Protein AF-A0A7W0X224-F1 (afdb_monomer_lite)

Radius of gyration: 16.21 Å; chains: 1; bounding box: 32×19×41 Å

Sequence (55 aa):
MPKLLTHEQIDQFWRDGCVFPIRVMPEAAALALRSQLEAHEARSGGPLQGDLRHK

Foldseek 3Di:
DPDQDDPVQVVCCVVVVDGDDGCPDDPVVVVVVVVVQVVCQVVVVHHDDDPRDDD

pLDDT: mean 88.38, std 10.7, range [50.69, 98.0]

Secondary structure (DSSP, 8-state):
----S-HHHHHHHHHHS-------S-HHHHHHHHHHHHHHHHHTTSS--GGG---

Structure (mmCIF, N/CA/C/O backbone):
data_AF-A0A7W0X224-F1
#
_entry.id   AF-A0A7W0X224-F1
#
loop_
_atom_site.group_PDB
_atom_site.id
_atom_site.type_symbol
_atom_site.label_atom_id
_atom_site.label_alt_id
_atom_site.label_comp_id
_atom_site.label_asym_id
_atom_site.label_entity_id
_atom_site.label_seq_id
_atom_site.pdbx_PDB_ins_code
_atom_site.Cartn_x
_atom_site.Cartn_y
_atom_site.Cartn_z
_atom_site.occupancy
_atom_site.B_iso_or_equiv
_atom_site.auth_seq_id
_atom_site.auth_comp_id
_atom_site.auth_asym_id
_atom_site.auth_atom_id
_atom_site.pdbx_PDB_model_num
ATOM 1 N N . MET A 1 1 ? 0.299 -14.892 14.872 1.00 50.69 1 MET A N 1
ATOM 2 C CA . MET A 1 1 ? 0.649 -13.542 14.382 1.00 50.69 1 MET A CA 1
ATOM 3 C C . MET A 1 1 ? 0.070 -12.533 15.355 1.00 50.69 1 MET A C 1
ATOM 5 O O . MET A 1 1 ? -1.127 -12.634 15.610 1.00 50.69 1 MET A O 1
ATOM 9 N N . PRO A 1 2 ? 0.868 -11.650 15.975 1.00 54.34 2 PRO A N 1
ATOM 10 C CA . PRO A 1 2 ? 0.298 -10.607 16.818 1.00 54.34 2 PRO A CA 1
ATOM 11 C C . PRO A 1 2 ? -0.644 -9.752 15.964 1.00 54.34 2 PRO A C 1
ATOM 13 O O . PRO A 1 2 ? -0.308 -9.386 14.837 1.00 54.34 2 PRO A O 1
ATOM 16 N N . LYS A 1 3 ? -1.851 -9.497 16.472 1.00 64.75 3 LYS A N 1
ATOM 17 C CA . LYS A 1 3 ? -2.785 -8.561 15.842 1.00 64.75 3 LYS A CA 1
ATOM 18 C C . LYS A 1 3 ? -2.130 -7.179 15.912 1.00 64.75 3 LYS A C 1
ATOM 20 O O . LYS A 1 3 ? -1.843 -6.704 17.003 1.00 64.75 3 LYS A O 1
ATOM 25 N N . LEU A 1 4 ? -1.828 -6.600 14.749 1.00 81.00 4 LEU A N 1
ATOM 26 C CA . LEU A 1 4 ? -1.113 -5.322 14.617 1.00 81.00 4 LEU A CA 1
ATOM 27 C C . LEU A 1 4 ? -1.953 -4.115 15.051 1.00 81.00 4 LEU A C 1
ATOM 29 O O . LEU A 1 4 ? -1.387 -3.069 15.348 1.00 81.00 4 LEU A O 1
ATOM 33 N N . LEU A 1 5 ? -3.282 -4.258 15.063 1.00 89.75 5 LEU A N 1
ATOM 34 C CA . LEU A 1 5 ? -4.201 -3.163 15.353 1.00 89.75 5 LEU A CA 1
ATOM 35 C C . LEU A 1 5 ? -4.553 -3.102 16.837 1.00 89.75 5 LEU A C 1
ATOM 37 O O . LEU A 1 5 ? -4.892 -4.121 17.448 1.00 89.75 5 LEU A O 1
ATOM 41 N N . THR A 1 6 ? -4.526 -1.894 17.393 1.00 91.75 6 THR A N 1
ATOM 42 C CA . THR A 1 6 ? -5.124 -1.601 18.698 1.00 91.75 6 THR A CA 1
ATOM 43 C C . THR A 1 6 ? -6.651 -1.675 18.608 1.00 91.75 6 THR A C 1
ATOM 45 O O . THR A 1 6 ? -7.226 -1.627 17.521 1.00 91.75 6 THR A O 1
ATOM 48 N N . HIS A 1 7 ? -7.331 -1.776 19.753 1.00 93.56 7 HIS A N 1
ATOM 49 C CA . HIS A 1 7 ? -8.799 -1.719 19.781 1.00 93.56 7 HIS A CA 1
ATOM 50 C C . HIS A 1 7 ? -9.327 -0.412 19.177 1.00 93.56 7 HIS A C 1
ATOM 52 O O . HIS A 1 7 ? -10.232 -0.441 18.358 1.00 93.56 7 HIS A O 1
ATOM 58 N N . GLU A 1 8 ? -8.684 0.712 19.496 1.00 93.69 8 GLU A N 1
ATOM 59 C CA . GLU A 1 8 ? -9.030 2.023 18.942 1.00 93.69 8 GLU A CA 1
ATOM 60 C C . GLU A 1 8 ? -8.933 2.057 17.410 1.00 93.69 8 GLU A C 1
ATOM 62 O O . GLU A 1 8 ? -9.818 2.583 16.741 1.00 93.69 8 GLU A O 1
ATOM 67 N N . GLN A 1 9 ? -7.892 1.443 16.839 1.00 94.62 9 GLN A N 1
ATOM 68 C CA . GLN A 1 9 ? -7.749 1.325 15.388 1.00 94.62 9 GLN A CA 1
ATOM 69 C C . GLN A 1 9 ? -8.838 0.432 14.786 1.00 94.62 9 GLN A C 1
ATOM 71 O O . GLN A 1 9 ? -9.362 0.735 13.720 1.00 94.62 9 GLN A O 1
ATOM 76 N N . ILE A 1 10 ? -9.222 -0.651 15.463 1.00 94.69 10 ILE A N 1
ATOM 77 C CA . ILE A 1 10 ? -10.336 -1.501 15.018 1.00 94.69 10 ILE A CA 1
ATOM 78 C C . ILE A 1 10 ? -11.650 -0.710 15.035 1.00 94.69 10 ILE A C 1
ATOM 80 O O . ILE A 1 10 ? -12.399 -0.751 14.061 1.00 94.69 10 ILE A O 1
ATOM 84 N N . ASP A 1 11 ? -11.912 0.055 16.091 1.00 96.25 11 ASP A N 1
ATOM 85 C CA . ASP A 1 11 ? -13.117 0.879 16.198 1.00 96.25 11 ASP A CA 1
ATOM 86 C C . ASP A 1 11 ? -13.137 1.995 15.144 1.00 96.25 11 ASP A C 1
ATOM 88 O O . ASP A 1 11 ? -14.183 2.277 14.560 1.00 96.25 11 ASP A O 1
ATOM 92 N N . GLN A 1 12 ? -11.985 2.606 14.848 1.00 96.31 12 GLN A N 1
ATOM 93 C CA . GLN A 1 12 ? -11.849 3.561 13.748 1.00 96.31 12 GLN A CA 1
ATOM 94 C C . GLN A 1 12 ? -12.185 2.908 12.404 1.00 96.31 12 GLN A C 1
ATOM 96 O O . GLN A 1 12 ? -12.960 3.472 11.639 1.00 96.31 12 GLN A O 1
ATOM 101 N N . PHE A 1 13 ? -11.672 1.704 12.134 1.00 95.75 13 PHE A N 1
ATOM 102 C CA . PHE A 1 13 ? -11.991 0.976 10.906 1.00 95.75 13 PHE A CA 1
ATOM 103 C C . PHE A 1 13 ? -13.497 0.754 10.753 1.00 95.75 13 PHE A C 1
ATOM 105 O O . PHE A 1 13 ? -14.048 0.989 9.681 1.00 95.75 13 PHE A O 1
ATOM 112 N N . TRP A 1 14 ? -14.170 0.327 11.824 1.00 97.50 14 TRP A N 1
ATOM 113 C CA . TRP A 1 14 ? -15.611 0.089 11.791 1.00 97.50 14 TRP A CA 1
ATOM 114 C C . TRP A 1 14 ? -16.426 1.362 11.561 1.00 97.50 14 TRP A C 1
ATOM 116 O O . TRP A 1 14 ? -17.453 1.299 10.890 1.00 97.50 14 TRP A O 1
ATOM 126 N N . ARG A 1 15 ? -15.986 2.504 12.102 1.00 98.00 15 ARG A N 1
ATOM 127 C CA . ARG A 1 15 ? -16.678 3.792 11.935 1.00 98.00 15 ARG A CA 1
ATOM 128 C C . ARG A 1 15 ? -16.407 4.442 10.579 1.00 98.00 15 ARG A C 1
ATOM 130 O O . ARG A 1 15 ? -17.339 4.927 9.947 1.00 98.00 15 ARG A O 1
ATOM 137 N N . ASP A 1 16 ? -15.152 4.436 10.145 1.00 97.94 16 ASP A N 1
ATOM 138 C CA . ASP A 1 16 ? -14.665 5.281 9.050 1.00 97.94 16 ASP A CA 1
ATOM 139 C C . ASP A 1 16 ? -14.364 4.468 7.772 1.00 97.94 16 ASP A C 1
ATOM 141 O O . ASP A 1 16 ? -14.020 5.025 6.729 1.00 97.94 16 ASP A O 1
ATOM 145 N N . GLY A 1 17 ? -14.460 3.135 7.837 1.00 97.25 17 GLY A N 1
ATOM 146 C CA . GLY A 1 17 ? -14.186 2.208 6.734 1.00 97.25 17 GLY A CA 1
ATOM 147 C C . GLY A 1 17 ? -12.700 2.045 6.392 1.00 97.25 17 GLY A C 1
ATOM 148 O O . GLY A 1 17 ? -12.353 1.282 5.490 1.00 97.25 17 GLY A O 1
ATOM 149 N N . CYS A 1 18 ? -11.806 2.755 7.084 1.00 95.44 18 CYS A N 1
ATOM 150 C CA . CYS A 1 18 ? -10.367 2.720 6.853 1.00 95.44 18 CYS A CA 1
ATOM 151 C C . CYS A 1 18 ? -9.578 3.160 8.096 1.00 95.44 18 CYS A C 1
ATOM 153 O O . CYS A 1 18 ? -10.099 3.841 8.975 1.00 95.44 18 CYS A O 1
ATOM 155 N N . VAL A 1 19 ? -8.304 2.761 8.165 1.00 94.56 19 VAL A N 1
ATOM 156 C CA . VAL A 1 19 ? -7.364 3.195 9.211 1.00 94.56 19 VAL A CA 1
ATOM 157 C C . VAL A 1 19 ? -6.023 3.467 8.565 1.00 94.56 19 VAL A C 1
ATOM 159 O O . VAL A 1 19 ? -5.409 2.575 7.977 1.00 94.56 19 VAL A O 1
ATOM 162 N N . PHE A 1 20 ? -5.566 4.705 8.673 1.00 92.94 20 PHE A N 1
ATOM 163 C CA . PHE A 1 20 ? -4.283 5.134 8.146 1.00 92.94 20 PHE A CA 1
ATOM 164 C C . PHE A 1 20 ? -3.776 6.358 8.925 1.00 92.94 20 PHE A C 1
ATOM 166 O O . PHE A 1 20 ? -4.586 7.154 9.400 1.00 92.94 20 PHE A O 1
ATOM 173 N N . PRO A 1 21 ? -2.448 6.535 9.045 1.00 92.06 21 PRO A N 1
ATOM 174 C CA . PRO A 1 21 ? -1.389 5.636 8.577 1.00 92.06 21 PRO A CA 1
ATOM 175 C C . PRO A 1 21 ? -1.116 4.473 9.549 1.00 92.06 21 PRO A C 1
ATOM 177 O O . PRO A 1 21 ? -1.222 4.622 10.763 1.00 92.06 21 PRO A O 1
ATOM 180 N N . ILE A 1 22 ? -0.689 3.319 9.022 1.00 90.88 22 ILE A N 1
ATOM 181 C CA . ILE A 1 22 ? -0.220 2.178 9.827 1.00 90.88 22 ILE A CA 1
ATOM 182 C C . ILE A 1 22 ? 1.148 1.722 9.332 1.00 90.88 22 ILE A C 1
ATOM 184 O O . ILE A 1 22 ? 1.358 1.498 8.139 1.00 90.88 22 ILE A O 1
ATOM 188 N N . ARG A 1 23 ? 2.088 1.532 10.263 1.00 90.19 23 ARG A N 1
ATOM 189 C CA . ARG A 1 23 ? 3.390 0.928 9.966 1.00 90.19 23 ARG A CA 1
ATOM 190 C C . ARG A 1 23 ? 3.243 -0.590 9.841 1.00 90.19 23 ARG A C 1
ATOM 192 O O . ARG A 1 23 ? 3.403 -1.315 10.814 1.00 90.19 23 ARG A O 1
ATOM 199 N N . VAL A 1 24 ? 2.950 -1.067 8.635 1.00 89.50 24 VAL A N 1
ATOM 200 C CA . VAL A 1 24 ? 2.764 -2.507 8.357 1.00 89.50 24 VAL A CA 1
ATOM 201 C C . VAL A 1 24 ? 4.076 -3.291 8.245 1.00 89.50 24 VAL A C 1
ATOM 203 O O . VAL A 1 24 ? 4.087 -4.503 8.430 1.00 89.50 24 VAL A O 1
ATOM 206 N N . MET A 1 25 ? 5.188 -2.610 7.950 1.00 91.62 25 MET A N 1
ATOM 207 C CA . MET A 1 25 ? 6.526 -3.203 7.888 1.00 91.62 25 MET A CA 1
ATOM 208 C C . MET A 1 25 ? 7.615 -2.164 8.201 1.00 91.62 25 MET A C 1
ATOM 210 O O . MET A 1 25 ? 7.372 -0.964 8.030 1.00 91.62 25 MET A O 1
ATOM 214 N N . PRO A 1 26 ? 8.818 -2.590 8.627 1.00 93.69 26 PRO A N 1
ATOM 215 C CA . PRO A 1 26 ? 9.968 -1.702 8.767 1.00 93.69 26 PRO A CA 1
ATOM 216 C C . PRO A 1 26 ? 10.349 -1.037 7.441 1.00 93.69 26 PRO A C 1
ATOM 218 O O . PRO A 1 26 ? 10.178 -1.614 6.367 1.00 93.69 26 PRO A O 1
ATOM 221 N N . GLU A 1 27 ? 10.941 0.151 7.519 1.00 94.69 27 GLU A N 1
ATOM 222 C CA . GLU A 1 27 ? 11.388 0.905 6.342 1.00 94.69 27 GLU A CA 1
ATOM 223 C C . GLU A 1 27 ? 12.371 0.115 5.466 1.00 94.69 27 GLU A C 1
ATOM 225 O O . GLU A 1 27 ? 12.213 0.071 4.249 1.00 94.69 27 GLU A O 1
ATOM 230 N N . ALA A 1 28 ? 13.323 -0.594 6.080 1.00 96.69 28 ALA A N 1
ATOM 231 C CA . ALA A 1 28 ? 14.289 -1.418 5.355 1.00 96.69 28 ALA A CA 1
ATOM 232 C C . ALA A 1 28 ? 13.622 -2.520 4.508 1.00 96.69 28 ALA A C 1
ATOM 234 O O . ALA A 1 28 ? 14.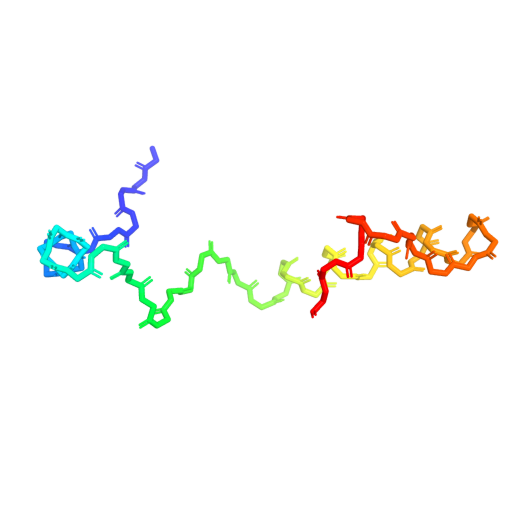067 -2.798 3.396 1.00 96.69 28 ALA A O 1
ATOM 235 N N . ALA A 1 29 ? 12.531 -3.120 5.001 1.00 95.88 29 ALA A N 1
ATOM 236 C CA . ALA A 1 29 ? 11.781 -4.128 4.254 1.00 95.88 29 ALA A CA 1
ATOM 237 C C . ALA A 1 29 ? 11.053 -3.506 3.051 1.00 95.88 29 ALA A C 1
ATOM 239 O O . ALA A 1 29 ? 11.095 -4.058 1.952 1.00 95.88 29 ALA A O 1
ATOM 240 N N . ALA A 1 30 ? 10.452 -2.326 3.234 1.00 95.50 30 ALA A N 1
ATOM 241 C CA . ALA A 1 30 ? 9.809 -1.589 2.148 1.00 95.50 30 ALA A CA 1
ATOM 242 C C . ALA A 1 30 ? 10.818 -1.183 1.057 1.00 95.50 30 ALA A C 1
ATOM 244 O O . ALA A 1 30 ? 10.547 -1.353 -0.133 1.00 95.50 30 ALA A O 1
ATOM 245 N N . LEU A 1 31 ? 12.006 -0.713 1.453 1.00 96.62 31 LEU A N 1
ATOM 246 C CA . LEU A 1 31 ? 13.095 -0.384 0.528 1.00 96.62 31 LEU A CA 1
ATOM 247 C C . LEU A 1 31 ? 13.572 -1.614 -0.249 1.00 96.62 31 LEU A C 1
ATOM 249 O O . LEU A 1 31 ? 13.739 -1.537 -1.463 1.00 96.62 31 LEU A O 1
ATOM 253 N N . ALA A 1 32 ? 13.739 -2.759 0.417 1.00 97.19 32 ALA A N 1
ATOM 254 C CA . ALA A 1 32 ? 14.149 -3.995 -0.245 1.00 97.19 32 ALA A CA 1
ATOM 255 C C . ALA A 1 32 ? 13.147 -4.436 -1.328 1.00 97.19 32 ALA A C 1
ATOM 257 O O . ALA A 1 32 ? 13.559 -4.789 -2.435 1.00 97.19 32 ALA A O 1
ATOM 258 N N . LEU A 1 33 ? 11.842 -4.372 -1.042 1.00 95.38 33 LEU A N 1
ATOM 259 C CA . LEU A 1 33 ? 10.789 -4.686 -2.015 1.00 95.38 33 LEU A CA 1
ATOM 260 C C . LEU A 1 33 ? 10.804 -3.715 -3.201 1.00 95.38 33 LEU A C 1
ATOM 262 O O . LEU A 1 33 ? 10.737 -4.144 -4.353 1.00 95.38 33 LEU A O 1
ATOM 266 N N . ARG A 1 34 ? 10.956 -2.413 -2.934 1.00 94.12 34 ARG A N 1
ATOM 267 C CA . ARG A 1 34 ? 11.060 -1.392 -3.983 1.00 94.12 34 ARG A CA 1
ATOM 268 C C . ARG A 1 34 ? 12.239 -1.656 -4.920 1.00 94.12 34 ARG A C 1
ATOM 270 O O . ARG A 1 34 ? 12.055 -1.637 -6.134 1.00 94.12 34 ARG A O 1
ATOM 277 N N . SER A 1 35 ? 13.413 -1.964 -4.373 1.00 95.19 35 SER A N 1
ATOM 278 C CA . SER A 1 35 ? 14.602 -2.281 -5.170 1.00 9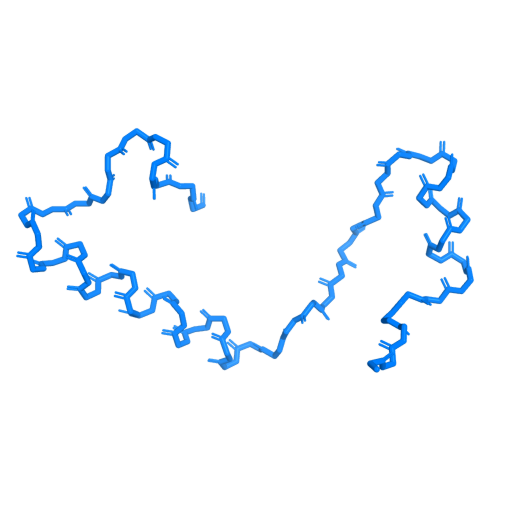5.19 35 SER A CA 1
ATOM 279 C C . SER A 1 35 ? 14.401 -3.511 -6.057 1.00 95.19 35 SER A C 1
ATOM 281 O O . SER A 1 35 ? 14.861 -3.533 -7.196 1.00 95.19 35 SER A O 1
ATOM 283 N N . GLN A 1 36 ? 13.693 -4.538 -5.575 1.00 94.38 36 GLN A N 1
ATOM 284 C CA . GLN A 1 36 ? 13.383 -5.725 -6.382 1.00 94.38 36 GLN A CA 1
ATOM 285 C C . GLN A 1 36 ? 12.450 -5.403 -7.552 1.00 94.38 36 GLN A C 1
ATOM 287 O O . GLN A 1 36 ? 12.680 -5.892 -8.660 1.00 94.38 36 GLN A O 1
ATOM 292 N N . LEU A 1 37 ? 11.432 -4.568 -7.322 1.00 92.94 37 LEU A N 1
ATOM 293 C CA . LEU A 1 37 ? 10.532 -4.099 -8.376 1.00 92.94 37 LEU A CA 1
ATOM 294 C C . LEU A 1 37 ? 11.302 -3.314 -9.438 1.00 92.94 3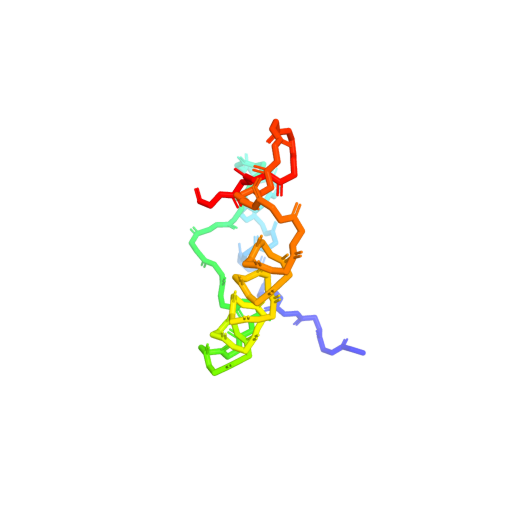7 LEU A C 1
ATOM 296 O O . LEU A 1 37 ? 11.206 -3.624 -10.619 1.00 92.94 37 LEU A O 1
ATOM 300 N N . GLU A 1 38 ? 12.131 -2.361 -9.022 1.00 93.00 38 GLU A N 1
ATOM 301 C CA . GLU A 1 38 ? 12.921 -1.535 -9.941 1.00 93.00 38 GLU A CA 1
ATOM 302 C C . GLU A 1 38 ? 13.942 -2.371 -10.732 1.00 93.00 38 GLU A C 1
ATOM 304 O O . GLU A 1 38 ? 14.112 -2.173 -11.935 1.00 93.00 38 GLU A O 1
ATOM 309 N N . ALA A 1 39 ? 14.560 -3.379 -10.107 1.00 93.75 39 ALA A N 1
ATOM 310 C CA . ALA A 1 39 ? 15.427 -4.328 -10.805 1.00 93.75 39 ALA A CA 1
ATOM 311 C C . ALA A 1 39 ? 14.659 -5.182 -11.828 1.00 93.75 39 ALA A C 1
ATOM 313 O O . ALA A 1 39 ? 15.182 -5.490 -12.900 1.00 93.75 39 ALA A O 1
ATOM 314 N N . HIS A 1 40 ? 13.423 -5.577 -11.519 1.00 91.44 40 HIS A N 1
ATOM 315 C CA . HIS A 1 40 ? 12.565 -6.285 -12.465 1.00 91.44 40 HIS A CA 1
ATOM 316 C C . HIS A 1 40 ? 12.175 -5.392 -13.652 1.00 91.44 40 HIS A C 1
ATOM 318 O O . HIS A 1 40 ? 12.284 -5.837 -14.794 1.00 91.44 40 HIS A O 1
ATOM 324 N N . GLU A 1 41 ? 11.775 -4.144 -13.397 1.00 91.88 41 GLU A N 1
ATOM 325 C CA . GLU A 1 41 ? 11.481 -3.131 -14.422 1.00 91.88 41 GLU A CA 1
ATOM 326 C C . GLU A 1 41 ? 12.683 -2.937 -15.362 1.00 91.88 41 GLU A C 1
ATOM 328 O O . GLU A 1 41 ? 12.560 -3.041 -16.584 1.00 91.88 41 GLU A O 1
ATOM 333 N N . ALA A 1 42 ? 13.882 -2.761 -14.799 1.00 90.69 42 ALA A N 1
ATOM 334 C CA . ALA A 1 42 ? 15.107 -2.586 -15.576 1.00 90.69 42 ALA A CA 1
ATOM 335 C C . ALA A 1 42 ? 15.417 -3.787 -16.487 1.00 90.69 42 ALA A C 1
ATOM 337 O O . ALA A 1 42 ? 15.850 -3.602 -17.623 1.00 90.69 42 ALA A O 1
ATOM 338 N N . ARG A 1 43 ? 15.174 -5.019 -16.017 1.00 91.50 43 ARG A N 1
ATOM 339 C CA . ARG A 1 43 ? 15.384 -6.238 -16.819 1.00 91.50 43 ARG A CA 1
ATOM 340 C C . ARG A 1 43 ? 14.302 -6.471 -17.871 1.00 91.50 43 ARG A C 1
ATOM 342 O O . ARG A 1 43 ? 14.594 -7.073 -18.897 1.00 91.50 43 ARG A O 1
ATOM 349 N N . SER A 1 44 ? 13.072 -6.032 -17.618 1.00 87.19 44 SER A N 1
ATOM 350 C CA . SER A 1 44 ? 11.895 -6.391 -18.428 1.00 87.19 44 SER A CA 1
ATOM 351 C C . SER A 1 44 ? 11.575 -5.382 -19.533 1.00 87.19 44 SER A C 1
ATOM 353 O O . SER A 1 44 ? 10.497 -5.431 -20.118 1.00 87.19 44 SER A O 1
ATOM 355 N N . GLY A 1 45 ? 12.507 -4.474 -19.838 1.00 82.50 45 GLY A N 1
ATOM 356 C CA . GLY A 1 45 ? 12.362 -3.510 -20.932 1.00 82.50 45 GLY A CA 1
ATOM 357 C C . GLY A 1 45 ? 11.665 -2.206 -20.544 1.00 82.50 45 GLY A C 1
ATOM 358 O O . GLY A 1 45 ? 11.215 -1.477 -21.424 1.00 82.50 45 GLY A O 1
ATOM 359 N N . GLY A 1 46 ? 11.588 -1.887 -19.251 1.00 79.94 46 GLY A N 1
ATOM 360 C CA . GLY A 1 46 ? 11.036 -0.628 -18.768 1.00 79.94 46 GLY A CA 1
ATOM 361 C C . GLY A 1 46 ? 10.082 -0.811 -17.592 1.00 79.94 46 GLY A C 1
ATOM 362 O O . GLY A 1 46 ? 9.962 -1.900 -17.029 1.00 79.94 46 GLY A O 1
ATOM 363 N N . PRO A 1 47 ? 9.406 0.269 -17.180 1.00 81.50 47 PRO A N 1
ATOM 364 C CA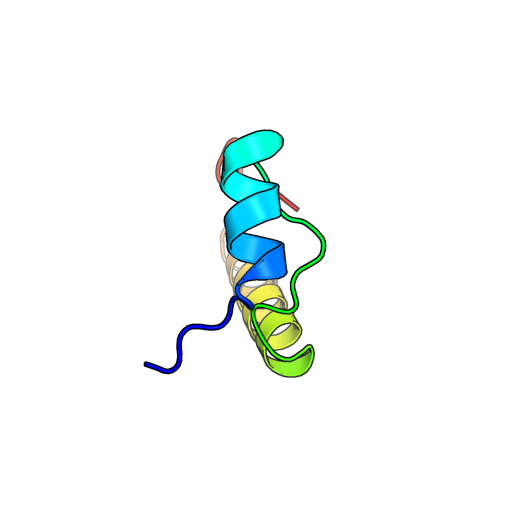 . PRO A 1 47 ? 8.528 0.218 -16.029 1.00 81.50 47 PRO A CA 1
ATOM 365 C C . PRO A 1 47 ? 7.394 -0.791 -16.183 1.00 81.50 47 PRO A C 1
ATOM 367 O O . PRO A 1 47 ? 6.927 -1.044 -17.298 1.00 81.50 47 PRO A O 1
ATOM 370 N N . LEU A 1 48 ? 6.912 -1.301 -15.047 1.00 83.75 48 LEU A N 1
ATOM 371 C CA . LEU A 1 48 ? 5.678 -2.073 -15.006 1.00 83.75 48 LEU A CA 1
ATOM 372 C C . LEU A 1 48 ? 4.558 -1.235 -15.651 1.00 83.75 48 LEU A C 1
ATOM 374 O O . LEU A 1 48 ? 4.526 -0.008 -15.524 1.00 83.75 48 LEU A O 1
ATOM 378 N N . GLN A 1 49 ? 3.685 -1.890 -16.411 1.00 81.38 49 GLN A N 1
ATOM 379 C CA . GLN A 1 49 ? 2.662 -1.219 -17.216 1.00 81.38 49 GLN A CA 1
ATOM 380 C C . GLN A 1 49 ? 1.279 -1.371 -16.585 1.00 81.38 49 GLN A C 1
ATOM 382 O O . GLN A 1 49 ? 0.979 -2.404 -15.983 1.00 81.38 49 GLN A O 1
ATOM 387 N N . GLY A 1 50 ? 0.440 -0.346 -16.760 1.00 79.75 50 GLY A N 1
ATOM 388 C CA . GLY A 1 50 ? -0.938 -0.325 -16.266 1.00 79.75 50 GLY A CA 1
ATOM 389 C C . GLY A 1 50 ? -1.031 -0.622 -14.769 1.00 79.75 50 GLY A C 1
ATOM 390 O O . GLY A 1 50 ? -0.261 -0.086 -13.970 1.00 79.75 50 GLY A O 1
ATOM 391 N N . ASP A 1 51 ? -1.928 -1.541 -14.416 1.00 78.69 51 ASP A N 1
ATOM 392 C CA . ASP A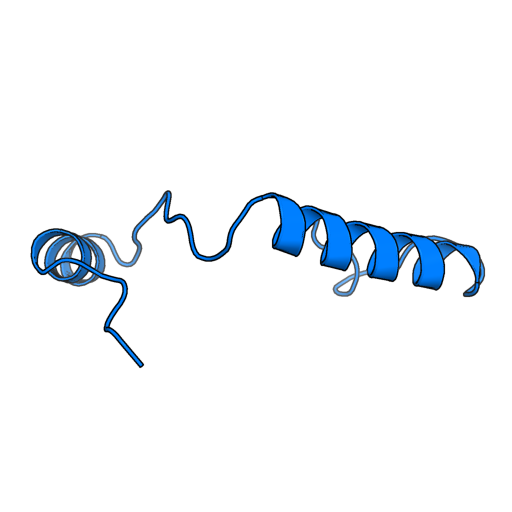 1 51 ? -2.242 -1.934 -13.035 1.00 78.69 51 ASP A CA 1
ATOM 393 C C . ASP A 1 51 ? -1.065 -2.577 -12.276 1.00 78.69 51 ASP A C 1
ATOM 395 O O . ASP A 1 51 ? -1.148 -2.863 -11.081 1.00 78.69 51 ASP A O 1
ATOM 399 N N . LEU A 1 52 ? 0.061 -2.826 -12.944 1.00 74.94 52 LEU A N 1
ATOM 400 C CA . LEU A 1 52 ? 1.256 -3.378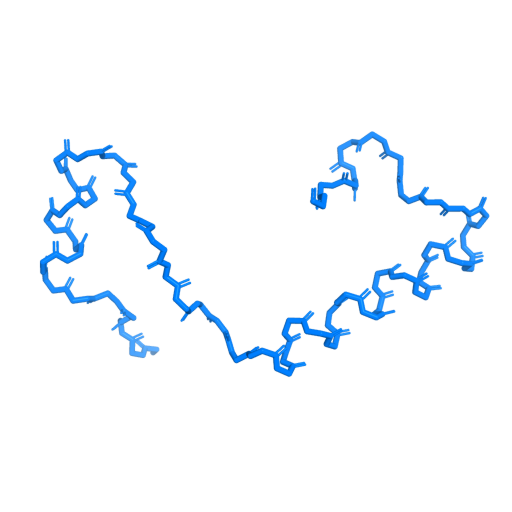 -12.313 1.00 74.94 52 LEU A CA 1
ATOM 401 C C . LEU A 1 52 ? 2.157 -2.295 -11.702 1.00 74.94 52 LEU A C 1
ATOM 403 O O . LEU A 1 52 ? 3.085 -2.632 -10.969 1.00 74.94 52 LEU A O 1
ATOM 407 N N . ARG A 1 53 ? 1.900 -1.003 -11.958 1.00 77.44 53 ARG A N 1
ATOM 408 C CA . ARG A 1 53 ? 2.715 0.111 -11.446 1.00 77.44 53 ARG A CA 1
ATOM 409 C C . ARG A 1 53 ? 1.904 1.097 -10.617 1.00 77.44 53 ARG A C 1
ATOM 411 O O . ARG A 1 53 ? 1.737 2.257 -10.979 1.00 77.44 53 ARG A O 1
ATOM 418 N N . HIS A 1 54 ? 1.476 0.634 -9.453 1.00 71.94 54 HIS A N 1
ATOM 419 C CA . HIS A 1 54 ? 0.965 1.497 -8.395 1.00 71.94 54 HIS A CA 1
ATOM 420 C C . HIS A 1 54 ? 2.142 1.902 -7.490 1.00 71.94 54 HIS A C 1
ATOM 422 O O . HIS A 1 54 ? 2.607 1.093 -6.686 1.00 71.94 54 HIS A O 1
ATOM 428 N N . LYS A 1 55 ? 2.682 3.112 -7.682 1.00 62.59 55 LYS A N 1
ATOM 429 C CA . LYS A 1 55 ? 3.684 3.736 -6.799 1.00 62.59 55 LYS A CA 1
ATOM 430 C C . LYS A 1 55 ? 3.082 4.961 -6.126 1.00 62.59 55 LYS A C 1
ATOM 432 O O . LYS A 1 55 ? 2.297 5.656 -6.805 1.00 62.59 55 LYS A O 1
#